Protein AF-A0A1Y1KEB9-F1 (afdb_monomer_lite)

Structure (mmCIF, N/CA/C/O backbone):
data_AF-A0A1Y1KEB9-F1
#
_entry.id   AF-A0A1Y1KEB9-F1
#
loop_
_atom_site.group_PDB
_atom_site.id
_atom_site.type_symbol
_atom_site.label_atom_id
_atom_site.label_alt_id
_atom_site.label_comp_id
_atom_site.label_asym_id
_atom_site.label_entity_id
_atom_site.label_seq_id
_atom_site.pdbx_PDB_ins_code
_atom_site.Cartn_x
_atom_site.Cartn_y
_atom_site.Cartn_z
_atom_site.occupancy
_atom_site.B_iso_or_equiv
_atom_site.auth_seq_id
_atom_site.auth_comp_id
_atom_site.auth_asym_id
_atom_site.auth_atom_id
_atom_site.pdbx_PDB_model_num
ATOM 1 N N . ASN A 1 1 ? -12.600 8.608 24.469 1.00 60.44 1 ASN A N 1
ATOM 2 C CA . ASN A 1 1 ? -12.540 7.337 23.699 1.00 60.44 1 ASN A CA 1
ATOM 3 C C . ASN A 1 1 ? -11.613 7.520 22.478 1.00 60.44 1 ASN A C 1
ATOM 5 O O . ASN A 1 1 ? -11.540 8.632 21.971 1.00 60.44 1 ASN A O 1
ATOM 9 N N . LEU A 1 2 ? -10.877 6.504 21.990 1.00 65.06 2 LEU A N 1
ATOM 10 C CA . LEU A 1 2 ? -9.891 6.655 20.882 1.00 65.06 2 LEU A CA 1
ATOM 11 C C . LEU A 1 2 ? -10.511 7.202 19.578 1.00 65.06 2 LEU A C 1
ATOM 13 O O . LEU A 1 2 ? -9.842 7.916 18.826 1.00 65.06 2 LEU A O 1
ATOM 17 N N . LYS A 1 3 ? -11.800 6.910 19.346 1.00 64.81 3 LYS A N 1
ATOM 18 C CA . LYS A 1 3 ? -12.587 7.404 18.201 1.00 64.81 3 LYS A CA 1
ATOM 19 C C . LYS A 1 3 ? -12.723 8.935 18.203 1.00 64.81 3 LYS A C 1
ATOM 21 O O . LYS A 1 3 ? -12.535 9.571 17.169 1.00 64.81 3 LYS A O 1
ATOM 26 N N . GLU A 1 4 ? -12.969 9.532 19.368 1.00 68.06 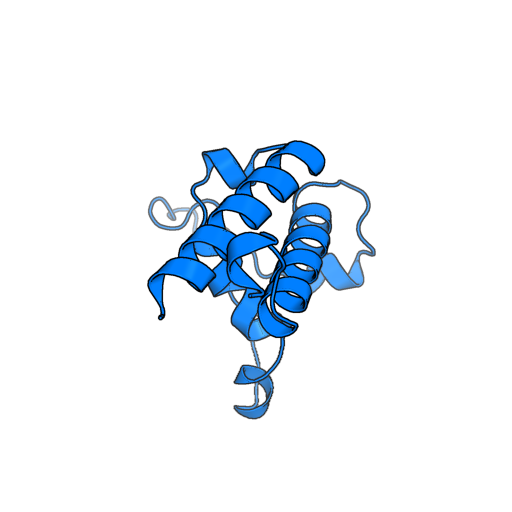4 GLU A N 1
ATOM 27 C CA . GLU A 1 4 ? -13.142 10.987 19.534 1.00 68.06 4 GLU A CA 1
ATOM 28 C C . GLU A 1 4 ? -11.832 11.743 19.288 1.00 68.06 4 GLU A C 1
ATOM 30 O O . GLU A 1 4 ? -11.829 12.844 18.744 1.00 68.06 4 GLU A O 1
ATOM 35 N N . LEU A 1 5 ? -10.702 11.107 19.610 1.00 76.62 5 LEU A N 1
ATOM 36 C CA . LEU A 1 5 ? -9.362 11.666 19.422 1.00 76.62 5 LEU A CA 1
ATOM 37 C C . LEU A 1 5 ? -8.831 11.507 17.987 1.00 76.62 5 LEU A C 1
ATOM 39 O O . LEU A 1 5 ? -7.739 11.991 17.686 1.00 76.62 5 LEU A O 1
ATOM 43 N N . LYS A 1 6 ? -9.567 10.828 17.089 1.00 73.62 6 LYS A N 1
ATOM 44 C CA . LYS A 1 6 ? -9.113 10.475 15.726 1.00 73.62 6 LYS A CA 1
ATOM 45 C C . LYS A 1 6 ? -7.724 9.820 15.727 1.00 73.62 6 LYS A C 1
ATOM 47 O O . LYS A 1 6 ? -6.898 10.064 14.840 1.00 73.62 6 LYS A O 1
ATOM 52 N N . TRP A 1 7 ? -7.448 9.015 16.750 1.00 84.12 7 TRP A N 1
ATOM 53 C CA . TRP A 1 7 ? -6.187 8.300 16.883 1.00 84.12 7 TRP A CA 1
ATOM 54 C C . TRP A 1 7 ? -6.269 6.932 16.222 1.00 84.12 7 TRP A C 1
ATOM 56 O O . TRP A 1 7 ? -7.264 6.216 16.325 1.00 84.12 7 TRP A O 1
ATOM 66 N N . PHE A 1 8 ? -5.179 6.563 15.558 1.00 84.38 8 PHE A N 1
ATOM 67 C CA . PHE A 1 8 ? -5.024 5.221 15.027 1.00 84.38 8 PHE A CA 1
ATOM 68 C C . PHE A 1 8 ? -4.720 4.222 16.132 1.00 84.38 8 PHE A C 1
ATOM 70 O O . PHE A 1 8 ? -3.895 4.514 17.012 1.00 84.38 8 PHE A O 1
ATOM 77 N N . ASP A 1 9 ? -5.303 3.033 16.005 1.00 88.50 9 ASP A N 1
ATOM 78 C CA . ASP A 1 9 ? -4.780 1.832 16.647 1.00 88.50 9 ASP A CA 1
ATOM 79 C C . ASP A 1 9 ? -3.371 1.485 16.115 1.00 88.50 9 ASP A C 1
ATOM 81 O O . ASP A 1 9 ? -2.875 2.045 15.130 1.00 88.50 9 ASP A O 1
ATOM 85 N N . MET A 1 10 ? -2.680 0.576 16.803 1.00 87.06 10 MET A N 1
ATOM 86 C CA . MET A 1 10 ? -1.305 0.210 16.450 1.00 87.06 10 MET A CA 1
ATOM 87 C C . MET A 1 10 ? -1.201 -0.452 15.073 1.00 87.06 10 MET A C 1
ATOM 89 O O . MET A 1 10 ? -0.205 -0.263 14.368 1.00 87.06 10 MET A O 1
ATOM 93 N N . GLU A 1 11 ? -2.229 -1.192 14.662 1.00 87.62 11 GLU A N 1
ATOM 94 C CA . GLU A 1 11 ? -2.234 -1.871 13.376 1.00 87.62 11 GLU A CA 1
ATOM 95 C C . GLU A 1 11 ? -2.302 -0.867 12.220 1.00 87.62 11 GLU A C 1
ATOM 97 O O . GLU A 1 11 ? -1.496 -0.933 11.288 1.00 87.62 11 GLU A O 1
ATOM 102 N N . ASN A 1 12 ? -3.207 0.103 12.295 1.00 88.44 12 ASN A N 1
ATOM 103 C CA . ASN A 1 12 ? -3.395 1.140 11.295 1.00 88.44 12 ASN A CA 1
ATOM 104 C C . ASN A 1 12 ? -2.224 2.127 11.262 1.00 88.44 12 ASN A C 1
ATOM 106 O O . ASN A 1 12 ? -1.850 2.581 10.179 1.00 88.44 12 ASN A O 1
ATOM 110 N N . ARG A 1 13 ? -1.559 2.390 12.400 1.00 89.94 13 ARG A N 1
ATOM 111 C CA . ARG A 1 13 ? -0.270 3.112 12.404 1.00 89.94 13 ARG A CA 1
ATOM 112 C C . ARG A 1 13 ? 0.773 2.370 11.582 1.00 89.94 13 ARG A C 1
ATOM 114 O O . ARG A 1 13 ? 1.386 2.971 10.699 1.00 89.94 13 ARG A O 1
ATOM 121 N N . ARG A 1 14 ? 0.943 1.066 11.830 1.00 89.44 14 ARG A N 1
ATOM 122 C CA . ARG A 1 14 ? 1.874 0.226 11.065 1.00 89.44 14 ARG A CA 1
ATOM 123 C C . ARG A 1 14 ? 1.524 0.271 9.578 1.00 89.44 14 ARG A C 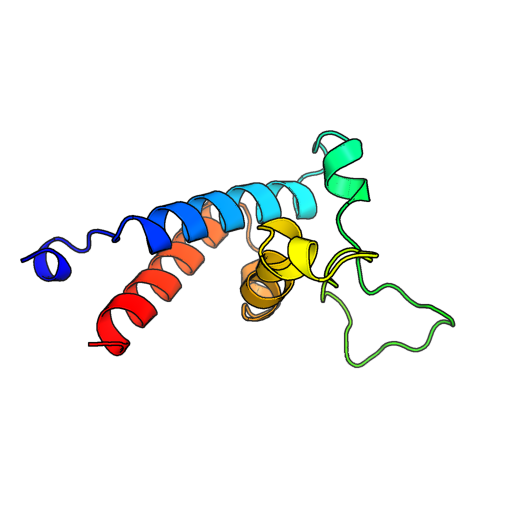1
ATOM 125 O O . ARG A 1 14 ? 2.385 0.612 8.774 1.00 89.44 14 ARG A O 1
ATOM 132 N N . ARG A 1 15 ? 0.256 0.035 9.219 1.00 88.75 15 ARG A N 1
ATOM 133 C CA . ARG A 1 15 ? -0.233 0.085 7.828 1.00 88.75 15 ARG A CA 1
ATOM 134 C C . ARG A 1 15 ? 0.063 1.429 7.154 1.00 88.75 15 ARG A C 1
ATOM 136 O O . ARG A 1 15 ? 0.548 1.446 6.027 1.00 88.75 15 ARG A O 1
ATOM 143 N N . LEU A 1 16 ? -0.157 2.554 7.836 1.00 91.38 16 LEU A N 1
ATOM 144 C CA . LEU A 1 16 ? 0.101 3.885 7.280 1.00 91.38 16 LEU A CA 1
ATOM 145 C C . LEU A 1 16 ? 1.590 4.133 6.998 1.00 91.38 16 LEU A C 1
ATOM 147 O O . LEU A 1 16 ? 1.937 4.613 5.918 1.00 91.38 16 LEU A O 1
ATOM 151 N N . HIS A 1 17 ? 2.470 3.803 7.947 1.00 89.81 17 HIS A N 1
ATOM 152 C CA . HIS A 1 17 ? 3.920 3.947 7.766 1.00 89.81 17 HIS A CA 1
ATOM 153 C C . HIS A 1 17 ? 4.431 3.099 6.604 1.00 89.81 17 HIS A C 1
ATOM 155 O O . HIS A 1 17 ? 5.195 3.565 5.761 1.00 89.81 17 HIS A O 1
ATOM 161 N N . CYS A 1 18 ? 3.944 1.870 6.541 1.00 88.12 18 CYS A N 1
ATOM 162 C CA . CYS A 1 18 ? 4.209 0.920 5.487 1.00 88.12 18 CYS A CA 1
ATOM 163 C C . CYS A 1 18 ? 3.790 1.423 4.096 1.00 88.12 18 CYS A C 1
ATOM 165 O O . CYS A 1 18 ? 4.605 1.424 3.174 1.00 88.12 18 CYS A O 1
ATOM 167 N N . LEU A 1 19 ? 2.549 1.900 3.950 1.00 89.44 19 LEU A N 1
ATOM 168 C CA . LEU A 1 19 ? 2.047 2.472 2.697 1.00 89.44 19 LEU A CA 1
ATOM 169 C C . LEU A 1 19 ? 2.868 3.686 2.261 1.00 89.44 19 LEU A C 1
ATOM 171 O O . LEU A 1 19 ? 3.165 3.827 1.079 1.00 89.44 19 LEU A O 1
ATOM 175 N N . ARG A 1 20 ? 3.267 4.545 3.206 1.00 90.12 20 ARG A N 1
ATOM 176 C CA . ARG A 1 20 ? 4.097 5.721 2.926 1.00 90.12 20 ARG A CA 1
ATOM 177 C C . ARG A 1 20 ? 5.486 5.337 2.421 1.00 90.12 20 ARG A C 1
ATOM 179 O O . ARG A 1 20 ? 5.913 5.861 1.395 1.00 90.12 20 ARG A O 1
ATOM 186 N N . LEU A 1 21 ? 6.171 4.430 3.121 1.00 87.31 21 LEU A N 1
ATOM 187 C CA . LEU A 1 21 ? 7.485 3.924 2.712 1.00 87.31 21 LEU A CA 1
ATOM 188 C C . LEU A 1 21 ? 7.416 3.361 1.294 1.00 87.31 21 LEU A C 1
ATOM 190 O O . LEU A 1 21 ? 8.241 3.671 0.444 1.00 87.31 21 LEU A O 1
ATOM 194 N N . PHE A 1 22 ? 6.398 2.554 1.036 1.00 85.44 22 PHE A N 1
ATOM 195 C CA . PHE A 1 22 ? 6.271 1.860 -0.225 1.00 85.44 22 PHE A CA 1
ATOM 196 C C . PHE A 1 22 ? 5.865 2.771 -1.381 1.00 85.44 22 PHE A C 1
ATOM 198 O O . PHE A 1 22 ? 6.404 2.664 -2.480 1.00 85.44 22 PHE A O 1
ATOM 205 N N . HIS A 1 23 ? 4.967 3.719 -1.123 1.00 88.88 23 HIS A N 1
ATOM 206 C CA . HIS A 1 23 ? 4.676 4.771 -2.080 1.00 88.88 23 HIS A CA 1
ATOM 207 C C . HIS A 1 23 ? 5.942 5.552 -2.426 1.00 88.88 23 HIS A C 1
ATOM 209 O O . HIS A 1 23 ? 6.187 5.751 -3.604 1.00 88.88 23 HIS A O 1
ATOM 215 N N . SER A 1 24 ? 6.779 5.900 -1.442 1.00 86.94 24 SER A N 1
ATOM 216 C CA . SER A 1 24 ? 8.076 6.538 -1.696 1.00 86.94 24 SER A CA 1
ATOM 217 C C . SER A 1 24 ? 8.998 5.662 -2.554 1.00 86.94 24 SER A C 1
ATOM 219 O O . SER A 1 24 ? 9.590 6.161 -3.506 1.00 86.94 24 SER A O 1
ATOM 221 N N . ILE A 1 25 ? 9.058 4.348 -2.305 1.00 84.94 25 ILE A N 1
ATOM 222 C CA . ILE A 1 25 ? 9.850 3.416 -3.128 1.00 84.94 25 ILE A CA 1
ATOM 223 C C . ILE A 1 25 ? 9.388 3.408 -4.592 1.00 84.94 25 ILE A C 1
ATOM 225 O O . ILE A 1 25 ? 10.222 3.321 -5.487 1.00 84.94 25 ILE A O 1
ATOM 229 N N . ILE A 1 26 ? 8.078 3.499 -4.841 1.00 82.44 26 ILE A N 1
ATOM 230 C CA . ILE A 1 26 ? 7.514 3.498 -6.198 1.00 82.44 26 ILE A CA 1
ATOM 231 C C . ILE A 1 26 ? 7.626 4.868 -6.873 1.00 82.44 26 ILE A C 1
ATOM 233 O O . ILE A 1 26 ? 7.931 4.942 -8.060 1.00 82.44 26 ILE A O 1
ATOM 237 N N . SER A 1 27 ? 7.297 5.944 -6.155 1.00 80.94 27 SER A N 1
ATOM 238 C CA . SER A 1 27 ? 7.111 7.274 -6.740 1.00 80.94 27 SER A CA 1
ATOM 239 C C . SER A 1 27 ? 8.394 8.098 -6.792 1.00 80.94 27 SER A C 1
ATOM 241 O O . SER A 1 27 ? 8.512 8.985 -7.638 1.00 80.94 27 SER A O 1
ATOM 243 N N . THR A 1 28 ? 9.372 7.816 -5.927 1.00 73.88 28 THR A N 1
ATOM 244 C CA . THR A 1 28 ? 10.654 8.527 -5.927 1.00 73.88 28 THR A CA 1
ATOM 245 C C . THR A 1 28 ? 11.697 7.801 -6.773 1.00 73.88 28 THR A C 1
ATOM 247 O O . THR A 1 28 ? 11.705 6.581 -6.886 1.00 73.88 28 THR A O 1
ATOM 250 N N . LYS A 1 29 ? 12.621 8.565 -7.367 1.00 58.81 29 LYS A N 1
ATOM 251 C CA . LYS A 1 29 ? 13.727 8.037 -8.186 1.00 58.81 29 LYS A CA 1
ATOM 252 C C . LYS A 1 29 ? 14.936 7.564 -7.363 1.00 58.81 29 LYS A C 1
ATOM 254 O O . LYS A 1 29 ? 15.946 7.186 -7.947 1.00 58.81 29 LYS A O 1
ATOM 259 N N . HIS A 1 30 ? 14.855 7.600 -6.029 1.00 62.91 30 HIS A N 1
ATOM 260 C CA . HIS A 1 30 ? 15.975 7.283 -5.133 1.00 62.91 30 HIS A CA 1
ATOM 261 C C . HIS A 1 30 ? 15.654 6.266 -4.018 1.00 62.91 30 HIS A C 1
ATOM 263 O O . HIS A 1 30 ? 16.056 6.477 -2.872 1.00 62.91 30 HIS A O 1
ATOM 269 N N . PRO A 1 31 ? 14.961 5.145 -4.289 1.00 69.50 31 PRO A N 1
ATOM 270 C CA . PRO A 1 31 ? 14.946 4.041 -3.345 1.00 69.50 31 PRO A CA 1
ATOM 271 C C . PRO A 1 31 ? 16.302 3.325 -3.346 1.00 69.50 31 PRO A C 1
ATOM 273 O O . PRO A 1 31 ? 16.980 3.276 -4.377 1.00 69.50 31 PRO A O 1
ATOM 276 N N . PRO A 1 32 ? 16.682 2.672 -2.235 1.00 78.00 32 PRO A N 1
ATOM 277 C CA . PRO A 1 32 ? 17.708 1.648 -2.293 1.00 78.00 32 PRO A CA 1
ATOM 278 C C . PRO A 1 32 ? 17.326 0.621 -3.376 1.00 78.00 32 PRO A C 1
ATOM 280 O O . PRO A 1 32 ? 16.226 0.058 -3.296 1.00 78.00 32 PRO A O 1
ATOM 283 N N . PRO A 1 33 ? 18.191 0.351 -4.375 1.00 78.06 33 PRO A N 1
ATOM 284 C CA . PRO A 1 33 ? 17.836 -0.492 -5.520 1.00 78.06 33 PRO A CA 1
ATOM 285 C C . PRO A 1 33 ? 17.285 -1.864 -5.114 1.00 78.06 33 PRO A C 1
ATOM 287 O O . PRO A 1 33 ? 16.355 -2.384 -5.726 1.00 78.06 33 PRO A O 1
ATOM 290 N N . TYR A 1 34 ? 17.792 -2.416 -4.010 1.00 82.00 34 TYR A N 1
ATOM 291 C CA . TYR A 1 34 ? 17.360 -3.707 -3.481 1.00 82.00 34 TYR A CA 1
ATOM 292 C C . TYR A 1 34 ? 15.889 -3.743 -3.031 1.00 82.00 34 TYR A C 1
ATOM 294 O O . TYR A 1 34 ? 15.284 -4.811 -3.050 1.00 82.00 34 TYR A O 1
ATOM 302 N N . LEU A 1 35 ? 15.303 -2.616 -2.607 1.00 77.38 35 LEU A N 1
ATOM 303 C CA . LEU A 1 35 ? 13.890 -2.552 -2.215 1.00 77.38 35 LEU A CA 1
ATOM 304 C C . LEU A 1 35 ? 12.986 -2.443 -3.434 1.00 77.38 35 LEU A C 1
ATOM 306 O O . LEU A 1 35 ? 11.963 -3.119 -3.490 1.00 77.38 35 LEU A O 1
ATOM 310 N N . TYR A 1 36 ? 13.385 -1.631 -4.411 1.00 80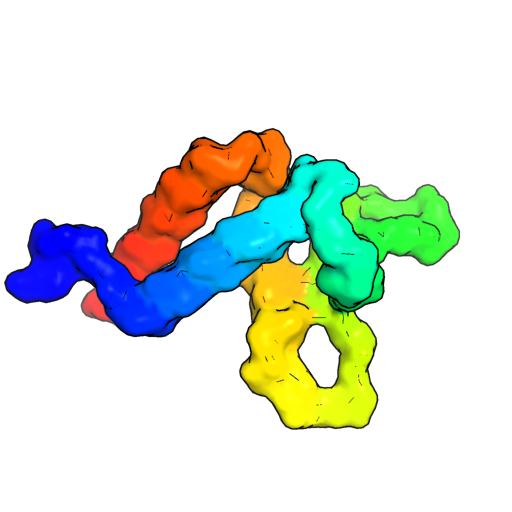.69 36 TYR A N 1
ATOM 311 C CA . TYR A 1 36 ? 12.651 -1.490 -5.663 1.00 80.69 36 TYR A CA 1
ATOM 312 C C . TYR A 1 36 ? 12.593 -2.820 -6.424 1.00 80.69 36 TYR A C 1
ATOM 314 O O . TYR A 1 36 ? 11.525 -3.230 -6.863 1.00 80.69 36 TYR A O 1
ATOM 322 N N . ASN A 1 37 ? 13.706 -3.558 -6.472 1.00 77.69 37 ASN A N 1
ATOM 323 C CA . ASN A 1 37 ? 13.786 -4.863 -7.138 1.00 77.69 37 ASN A CA 1
ATOM 324 C C . ASN A 1 37 ? 12.912 -5.950 -6.488 1.00 77.69 37 ASN A C 1
ATOM 326 O O . ASN A 1 37 ? 12.616 -6.957 -7.125 1.00 77.69 37 ASN A O 1
ATOM 330 N N . LYS A 1 38 ? 12.485 -5.764 -5.231 1.00 76.50 38 LYS A N 1
ATOM 331 C CA . LYS A 1 38 ? 11.519 -6.657 -4.568 1.00 76.50 38 LYS A CA 1
ATOM 332 C C . LYS A 1 38 ? 10.071 -6.364 -4.965 1.00 76.50 38 LYS A C 1
ATOM 334 O O . LYS A 1 38 ? 9.193 -7.163 -4.651 1.00 76.50 38 LYS A O 1
ATOM 339 N N . VAL A 1 39 ? 9.805 -5.229 -5.614 1.00 77.44 39 VAL A N 1
ATOM 340 C CA . VAL A 1 39 ? 8.474 -4.870 -6.104 1.00 77.44 39 VAL A CA 1
ATOM 341 C C . VAL A 1 39 ? 8.290 -5.445 -7.497 1.00 77.44 39 VAL A C 1
ATOM 343 O O . VAL A 1 39 ? 8.917 -5.014 -8.461 1.00 77.44 39 VAL A O 1
ATOM 346 N N . THR A 1 40 ? 7.383 -6.406 -7.620 1.00 77.00 40 THR A N 1
ATOM 347 C CA . THR A 1 40 ? 6.998 -6.927 -8.925 1.00 77.00 40 THR A CA 1
ATOM 348 C C . THR A 1 40 ? 5.940 -6.008 -9.518 1.00 77.00 40 THR A C 1
ATOM 350 O O . THR A 1 40 ? 4.765 -6.059 -9.160 1.00 77.00 40 THR A O 1
ATOM 353 N N . PHE A 1 41 ? 6.346 -5.127 -10.425 1.00 77.50 41 PHE A N 1
ATOM 354 C CA . PHE A 1 41 ? 5.390 -4.360 -11.214 1.00 77.50 41 PHE A CA 1
ATOM 355 C C . PHE A 1 41 ? 4.720 -5.297 -12.209 1.00 77.50 41 PHE A C 1
ATOM 357 O O . PHE A 1 41 ? 5.395 -6.077 -12.878 1.00 77.50 41 PHE A O 1
ATOM 364 N N . SER A 1 42 ? 3.395 -5.227 -12.326 1.00 70.69 42 SER A N 1
ATOM 365 C CA . SER A 1 42 ? 2.690 -5.938 -13.387 1.00 70.69 42 SER A CA 1
ATOM 366 C C . SER A 1 42 ? 2.974 -5.229 -14.720 1.00 70.69 42 SER A C 1
ATOM 368 O O . SER A 1 42 ? 2.165 -4.443 -15.210 1.00 70.69 42 SER A O 1
ATOM 370 N N . THR A 1 43 ? 4.162 -5.442 -15.284 1.00 59.22 43 THR A N 1
ATOM 371 C CA . THR A 1 43 ? 4.534 -5.000 -16.629 1.00 59.22 43 THR A CA 1
ATOM 372 C C . THR A 1 43 ? 4.398 -6.153 -17.619 1.00 59.22 43 THR A C 1
ATOM 374 O O . THR A 1 43 ? 4.436 -7.327 -17.263 1.00 59.22 43 THR A O 1
ATOM 377 N N . ASN A 1 44 ? 4.131 -5.787 -18.871 1.00 48.62 44 ASN A N 1
ATOM 378 C CA . ASN A 1 44 ? 3.854 -6.665 -20.005 1.00 48.62 44 ASN A CA 1
ATOM 379 C C . ASN A 1 44 ? 4.782 -7.891 -20.087 1.00 48.62 44 ASN A C 1
ATOM 381 O O . ASN A 1 44 ? 5.906 -7.788 -20.567 1.00 48.62 44 ASN A O 1
ATOM 385 N N . VAL A 1 45 ? 4.253 -9.070 -19.770 1.00 47.81 45 VAL A N 1
ATOM 386 C CA . VAL A 1 45 ? 4.670 -10.300 -20.445 1.00 47.81 45 VAL A CA 1
ATOM 387 C C . VAL A 1 45 ? 3.842 -10.333 -21.736 1.00 47.81 45 VAL A C 1
ATOM 389 O O . VAL A 1 45 ? 2.624 -10.464 -21.681 1.00 47.81 45 VAL A O 1
ATOM 392 N N . HIS A 1 46 ? 4.484 -10.079 -22.881 1.00 50.56 46 HIS A N 1
ATOM 393 C CA . HIS A 1 46 ? 3.881 -10.074 -24.231 1.00 50.56 46 HIS A CA 1
ATOM 394 C C . HIS A 1 46 ? 2.936 -8.911 -24.609 1.00 50.56 46 HIS A C 1
ATOM 396 O O . HIS A 1 46 ? 1.921 -9.121 -25.263 1.00 50.56 46 HIS A O 1
ATOM 402 N N . ASN A 1 47 ? 3.291 -7.664 -24.279 1.00 53.16 47 ASN A N 1
ATOM 403 C CA . ASN A 1 47 ? 2.738 -6.438 -24.899 1.00 53.16 47 ASN A CA 1
ATOM 404 C C . ASN A 1 47 ? 1.207 -6.211 -24.901 1.00 53.16 47 ASN A C 1
ATOM 406 O O . ASN A 1 47 ? 0.748 -5.241 -25.500 1.00 53.16 47 ASN A O 1
ATOM 410 N N . LEU A 1 48 ? 0.408 -7.008 -24.191 1.00 55.78 48 LEU A N 1
ATOM 411 C CA . LEU A 1 48 ? -1.046 -6.849 -24.113 1.00 55.78 48 LEU A CA 1
ATOM 412 C C . LEU A 1 48 ? -1.521 -6.959 -22.662 1.00 55.78 48 LEU A C 1
ATOM 414 O O . LEU A 1 48 ? -1.982 -8.005 -22.215 1.00 55.78 48 LEU A O 1
ATOM 418 N N . ASN A 1 49 ? -1.440 -5.858 -21.909 1.00 52.72 49 ASN A N 1
ATOM 419 C CA . ASN A 1 49 ? -1.975 -5.810 -20.547 1.00 52.72 49 ASN A CA 1
ATOM 420 C C . ASN A 1 49 ? -2.745 -4.511 -20.273 1.00 52.72 49 ASN A C 1
ATOM 422 O O . ASN A 1 49 ? -2.270 -3.573 -19.635 1.00 52.72 49 ASN A O 1
ATOM 426 N N . ILE A 1 50 ? -3.975 -4.465 -20.786 1.00 59.28 50 ILE A N 1
ATOM 427 C CA . ILE A 1 50 ? -4.879 -3.312 -20.652 1.00 59.28 50 ILE A CA 1
ATOM 428 C C . ILE A 1 50 ? -5.575 -3.305 -19.276 1.00 59.28 50 ILE A C 1
ATOM 430 O O . ILE A 1 50 ? -5.925 -2.250 -18.759 1.00 59.28 50 ILE A O 1
ATOM 434 N N . ARG A 1 51 ? -5.757 -4.483 -18.654 1.00 57.56 51 ARG A N 1
ATOM 435 C CA . ARG A 1 51 ? -6.605 -4.662 -17.456 1.00 57.56 51 ARG A CA 1
ATOM 436 C C . ARG A 1 51 ? -5.892 -4.433 -16.115 1.00 57.56 51 ARG A C 1
ATOM 438 O O . ARG A 1 51 ? -6.552 -4.103 -15.133 1.00 57.56 51 ARG A O 1
ATOM 445 N N . ASN A 1 52 ? -4.567 -4.591 -16.051 1.00 61.03 52 ASN A N 1
ATOM 446 C CA . ASN A 1 52 ? -3.788 -4.495 -14.802 1.00 61.03 52 ASN A CA 1
ATOM 447 C C . ASN A 1 52 ? -2.680 -3.428 -14.838 1.00 61.03 52 ASN A C 1
ATOM 449 O O . ASN A 1 52 ? -1.779 -3.434 -13.999 1.00 61.03 52 ASN A O 1
ATOM 453 N N . LYS A 1 53 ? -2.754 -2.488 -15.786 1.00 64.88 53 LYS A N 1
ATOM 454 C CA . LYS A 1 53 ? -1.773 -1.408 -15.926 1.00 64.88 53 LYS A CA 1
ATOM 455 C C . LYS A 1 53 ? -1.693 -0.578 -14.636 1.00 64.88 53 LYS A C 1
ATOM 457 O O . LYS A 1 53 ? -2.705 -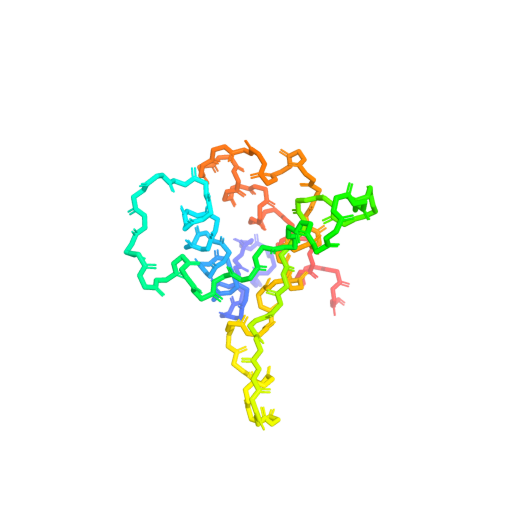0.074 -14.154 1.00 64.88 53 LYS A O 1
ATOM 462 N N . GLY A 1 54 ? -0.490 -0.444 -14.076 1.00 68.38 54 GLY A N 1
ATOM 463 C CA . GLY A 1 54 ? -0.251 0.322 -12.844 1.00 68.38 54 GLY A CA 1
ATOM 464 C C . GLY A 1 54 ? -0.615 -0.407 -11.544 1.00 68.38 54 GLY A C 1
ATOM 465 O O . GLY A 1 54 ? -0.638 0.217 -10.481 1.00 68.38 54 GLY A O 1
ATOM 466 N N . LYS A 1 55 ? -0.906 -1.713 -11.608 1.00 79.50 55 LYS A N 1
ATOM 467 C CA . LYS A 1 55 ? -0.948 -2.577 -10.426 1.00 79.50 55 LYS A CA 1
ATOM 468 C C . LYS A 1 55 ? 0.423 -3.191 -10.167 1.00 79.50 55 LYS A C 1
ATOM 470 O O . LYS A 1 55 ? 1.253 -3.345 -11.062 1.00 79.50 55 LYS A O 1
ATOM 475 N N . ILE A 1 56 ? 0.627 -3.537 -8.91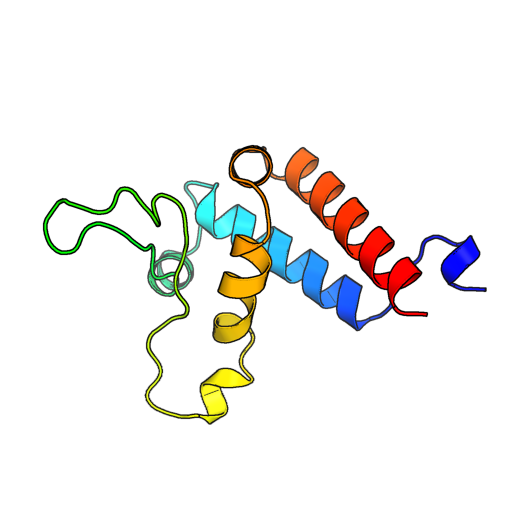1 1.00 83.56 56 ILE A N 1
ATOM 476 C CA . ILE A 1 56 ? 1.793 -4.271 -8.434 1.00 83.56 56 ILE A CA 1
ATOM 477 C C . ILE A 1 56 ? 1.364 -5.653 -7.968 1.00 83.56 56 ILE A C 1
ATOM 479 O O . ILE A 1 56 ? 0.264 -5.830 -7.444 1.00 83.56 56 ILE A O 1
ATOM 483 N N . SER A 1 57 ? 2.237 -6.623 -8.150 1.00 81.69 57 SER A N 1
ATOM 484 C CA . SER A 1 57 ? 2.048 -7.991 -7.701 1.00 81.69 57 SER A CA 1
ATOM 485 C C . SER A 1 57 ? 2.871 -8.236 -6.436 1.00 81.69 57 SER A C 1
ATOM 487 O O . SER A 1 57 ? 3.923 -7.611 -6.260 1.00 81.69 57 SER A O 1
ATOM 489 N N . PRO A 1 58 ? 2.408 -9.125 -5.539 1.00 78.62 58 PRO A N 1
ATOM 490 C CA . PRO A 1 58 ? 3.268 -9.656 -4.493 1.00 78.62 58 PRO A CA 1
ATOM 491 C C . PRO A 1 58 ? 4.523 -10.292 -5.105 1.00 78.62 58 PRO A C 1
ATOM 493 O O . PRO A 1 58 ? 4.457 -10.792 -6.235 1.00 78.62 58 PRO A O 1
ATOM 496 N N . PRO A 1 59 ? 5.660 -10.271 -4.385 1.00 76.56 59 PRO A N 1
ATOM 497 C CA . PRO A 1 59 ? 6.841 -10.999 -4.820 1.00 76.56 59 PRO A CA 1
ATOM 498 C C . PRO A 1 59 ? 6.507 -12.487 -4.967 1.00 76.56 59 PRO A C 1
ATOM 500 O O . PRO A 1 59 ? 5.633 -13.012 -4.273 1.00 76.56 59 PRO A O 1
ATOM 503 N N . GLN A 1 60 ? 7.217 -13.188 -5.852 1.00 77.31 60 GLN A N 1
ATOM 504 C CA . GLN A 1 60 ? 7.149 -14.645 -5.858 1.00 77.31 60 GLN A CA 1
ATOM 505 C C . GLN A 1 60 ? 7.804 -15.182 -4.586 1.00 77.31 60 GLN A C 1
ATOM 507 O O . GLN A 1 60 ? 8.912 -14.784 -4.221 1.00 77.31 60 GLN A O 1
ATOM 512 N N . HIS A 1 61 ? 7.104 -16.086 -3.915 1.00 78.50 61 HIS A N 1
ATOM 513 C CA . HIS A 1 61 ? 7.575 -16.733 -2.705 1.00 78.50 61 HIS A CA 1
ATOM 514 C C . HIS A 1 61 ? 7.421 -18.244 -2.844 1.00 78.50 61 HIS A C 1
ATOM 516 O O . HIS A 1 61 ? 6.443 -18.720 -3.413 1.00 78.50 61 HIS A O 1
ATOM 522 N N . ASN A 1 62 ? 8.382 -18.985 -2.296 1.00 77.81 62 ASN A N 1
ATOM 523 C CA . ASN A 1 62 ? 8.409 -20.449 -2.369 1.00 77.81 62 ASN A CA 1
ATOM 524 C C . ASN A 1 62 ? 7.742 -21.112 -1.152 1.00 77.81 62 ASN A C 1
ATOM 526 O O . ASN A 1 62 ? 7.561 -22.324 -1.140 1.00 77.81 62 ASN A O 1
ATOM 530 N N . THR A 1 63 ? 7.407 -20.332 -0.118 1.00 83.56 63 THR A N 1
ATOM 531 C CA . THR A 1 63 ? 6.852 -20.827 1.147 1.00 83.56 63 THR A CA 1
ATOM 532 C C . THR A 1 63 ? 5.583 -20.072 1.529 1.00 83.56 63 THR A C 1
ATOM 534 O O . THR A 1 63 ? 5.502 -18.852 1.373 1.00 83.56 63 THR A O 1
ATOM 537 N N . SER A 1 64 ? 4.616 -20.788 2.105 1.00 81.69 64 SER A N 1
ATOM 538 C CA . SER A 1 64 ? 3.373 -20.215 2.648 1.00 81.69 64 SER A CA 1
ATOM 539 C C . SER A 1 64 ? 3.617 -19.280 3.838 1.00 81.69 64 SER A C 1
ATOM 541 O O . SER A 1 64 ? 2.837 -18.371 4.102 1.00 81.69 64 SER A O 1
ATOM 543 N N . GLU A 1 65 ? 4.743 -19.427 4.537 1.00 81.38 65 GLU A N 1
ATOM 544 C CA . GLU A 1 65 ? 5.156 -18.510 5.607 1.00 81.38 65 GLU A CA 1
ATOM 545 C C . GLU A 1 65 ? 5.330 -17.073 5.109 1.00 81.38 65 GLU A C 1
ATOM 547 O O . GLU A 1 65 ? 5.065 -16.113 5.839 1.00 81.38 65 GLU A O 1
ATOM 552 N N . SER A 1 66 ? 5.715 -16.921 3.841 1.00 77.50 66 SER A N 1
ATOM 553 C CA . SER A 1 66 ? 5.886 -15.617 3.211 1.00 77.50 66 SER A CA 1
ATOM 554 C C . SER A 1 66 ? 4.564 -14.878 3.026 1.00 77.50 66 SER A C 1
ATOM 556 O O . SER A 1 66 ? 4.578 -13.651 2.936 1.00 77.50 66 SER A O 1
ATOM 558 N N . GLU A 1 67 ? 3.424 -15.573 3.048 1.00 81.06 67 GLU A N 1
ATOM 559 C CA . GLU A 1 67 ? 2.113 -14.930 2.975 1.00 81.06 67 GLU A CA 1
ATOM 560 C C . GLU A 1 67 ? 1.885 -14.029 4.182 1.00 81.06 67 GLU A C 1
ATOM 562 O O . GLU A 1 67 ? 1.376 -12.929 4.037 1.00 81.06 67 GLU A O 1
ATOM 567 N N . LYS A 1 68 ? 2.375 -14.414 5.366 1.00 81.62 68 LYS A N 1
ATOM 568 C CA . LYS A 1 68 ? 2.297 -13.590 6.585 1.00 81.62 68 LYS A CA 1
ATOM 569 C C . LYS A 1 68 ? 3.216 -12.369 6.532 1.00 81.62 68 LYS A C 1
ATOM 571 O O . LYS A 1 68 ? 3.112 -11.479 7.380 1.00 81.62 68 LYS A O 1
ATOM 576 N N . SER A 1 69 ? 4.129 -12.319 5.562 1.00 79.81 69 SER A N 1
ATOM 577 C CA . SER A 1 69 ? 5.077 -11.227 5.439 1.00 79.81 69 SER A CA 1
ATOM 578 C C . SER A 1 69 ? 4.388 -9.935 5.017 1.00 79.81 69 SER A C 1
ATOM 580 O O . SER A 1 69 ? 3.360 -9.886 4.333 1.00 79.81 69 SER A O 1
ATOM 582 N N . PHE A 1 70 ? 5.019 -8.847 5.426 1.00 74.12 70 PHE A N 1
ATOM 583 C CA . PHE A 1 70 ? 4.603 -7.509 5.066 1.00 74.12 70 PHE A CA 1
ATOM 584 C C . PHE A 1 70 ? 4.646 -7.266 3.545 1.00 74.12 70 PHE A C 1
ATOM 586 O O . PHE A 1 70 ? 3.721 -6.679 2.981 1.00 74.12 70 PHE A O 1
ATOM 593 N N . SER A 1 71 ? 5.696 -7.752 2.878 1.00 76.94 71 SER A N 1
ATOM 594 C CA . SER A 1 71 ? 5.896 -7.592 1.433 1.00 76.94 71 SER A CA 1
ATOM 595 C C . SER A 1 71 ? 4.831 -8.305 0.600 1.00 76.94 71 SER A C 1
ATOM 597 O O . SER A 1 71 ? 4.531 -7.845 -0.498 1.00 76.94 71 SER A O 1
ATOM 599 N N . TYR A 1 72 ? 4.232 -9.373 1.131 1.00 83.94 72 TYR A N 1
ATOM 600 C CA . TYR A 1 72 ? 3.138 -10.085 0.477 1.00 83.94 72 TYR A CA 1
ATOM 601 C C . TYR A 1 72 ? 1.812 -9.323 0.562 1.00 83.94 72 TYR A C 1
ATOM 603 O O . TYR A 1 72 ? 1.134 -9.133 -0.444 1.00 83.94 72 TYR A O 1
ATOM 611 N N . HIS A 1 73 ? 1.448 -8.831 1.749 1.00 81.44 73 HIS A N 1
ATOM 612 C CA . HIS A 1 73 ? 0.157 -8.171 1.965 1.00 81.44 73 HIS A CA 1
ATOM 613 C C . HIS A 1 73 ? 0.065 -6.770 1.353 1.00 81.44 73 HIS A C 1
ATOM 615 O O . HIS A 1 73 ? -1.018 -6.310 0.976 1.00 81.44 73 HIS A O 1
ATOM 621 N N . LEU A 1 74 ? 1.187 -6.055 1.283 1.00 80.94 74 LEU A N 1
ATOM 622 C CA . LEU A 1 74 ? 1.168 -4.646 0.924 1.00 80.94 74 LEU A CA 1
ATOM 623 C C . LEU A 1 74 ? 0.677 -4.379 -0.507 1.00 80.94 74 LEU A C 1
ATOM 625 O O . LEU A 1 74 ? -0.114 -3.449 -0.667 1.00 80.94 74 LEU A O 1
ATOM 629 N N . PRO A 1 75 ? 1.061 -5.148 -1.542 1.00 86.25 75 PRO A N 1
ATOM 630 C CA . PRO A 1 75 ? 0.528 -4.976 -2.891 1.00 86.25 75 PRO A CA 1
ATOM 631 C C . PRO A 1 75 ? -0.996 -4.971 -2.956 1.00 86.25 75 PRO A C 1
ATOM 633 O O . PRO A 1 75 ? -1.563 -4.145 -3.665 1.00 86.25 75 PRO A O 1
ATOM 636 N N . PHE A 1 76 ? -1.672 -5.797 -2.156 1.00 86.44 76 PHE A N 1
ATOM 637 C CA . PHE A 1 76 ? -3.134 -5.791 -2.067 1.00 86.44 76 PHE A CA 1
ATOM 638 C C . PHE A 1 76 ? -3.669 -4.475 -1.488 1.00 86.44 76 PHE A C 1
ATOM 640 O O . PHE A 1 76 ? -4.590 -3.882 -2.048 1.00 86.44 76 PHE A O 1
ATOM 647 N N . GLN A 1 77 ? -3.050 -3.975 -0.413 1.00 85.81 77 GLN A N 1
ATOM 648 C CA . GLN A 1 77 ? -3.432 -2.706 0.218 1.00 85.81 77 GLN A CA 1
ATOM 649 C C . GLN A 1 77 ? -3.126 -1.499 -0.665 1.00 85.81 77 GLN A C 1
ATOM 651 O O . GLN A 1 77 ? -3.929 -0.585 -0.774 1.00 85.81 77 GLN A O 1
ATOM 656 N N . TYR A 1 78 ? -1.972 -1.474 -1.321 1.00 87.56 78 TYR A N 1
ATOM 657 C CA . TYR A 1 78 ? -1.622 -0.394 -2.229 1.00 87.56 78 TYR A CA 1
ATOM 658 C C . TYR A 1 78 ? -2.528 -0.417 -3.466 1.00 87.56 78 TYR A C 1
ATOM 660 O O . TYR A 1 78 ? -2.949 0.631 -3.951 1.00 87.56 78 TYR A O 1
ATOM 668 N N . ASN A 1 79 ? -2.886 -1.606 -3.963 1.00 88.00 79 ASN A N 1
ATOM 669 C CA . ASN A 1 79 ? -3.763 -1.748 -5.119 1.00 88.00 79 ASN A CA 1
ATOM 670 C C . ASN A 1 79 ? -5.213 -1.328 -4.874 1.00 88.00 79 ASN A C 1
ATOM 672 O O . ASN A 1 79 ? -5.873 -1.004 -5.861 1.00 88.00 79 ASN A O 1
ATOM 676 N N . SER A 1 80 ? -5.684 -1.283 -3.624 1.00 86.38 80 SER A N 1
ATOM 677 C CA . SER A 1 80 ? -7.037 -0.806 -3.305 1.00 86.38 80 SER A CA 1
ATOM 678 C C . SER A 1 80 ? -7.219 0.693 -3.574 1.00 86.38 80 SER A C 1
ATOM 680 O O . SER A 1 80 ? -8.340 1.151 -3.788 1.00 86.38 80 SER A O 1
ATOM 682 N N . PHE A 1 81 ? -6.127 1.463 -3.615 1.00 86.44 81 PHE A N 1
ATOM 683 C CA . PHE A 1 81 ? -6.172 2.879 -3.954 1.00 86.44 81 PHE A CA 1
ATOM 684 C C . PHE A 1 81 ? -6.345 3.091 -5.459 1.00 86.44 81 PHE A C 1
ATOM 686 O O . PHE A 1 81 ? -5.759 2.391 -6.294 1.00 86.44 81 PHE A O 1
ATOM 693 N N . SER A 1 82 ? -7.113 4.121 -5.814 1.00 86.81 82 SER A N 1
ATOM 694 C CA . SER A 1 82 ? -7.294 4.520 -7.206 1.00 86.81 82 SER A CA 1
ATOM 695 C C . SER A 1 82 ? -5.982 5.060 -7.804 1.00 86.81 82 SER A C 1
ATOM 697 O O . SER A 1 82 ? -5.152 5.616 -7.075 1.00 86.81 82 SER A O 1
ATOM 699 N N . PRO A 1 83 ? -5.776 4.949 -9.131 1.00 84.12 83 PRO A N 1
ATOM 700 C CA . PRO A 1 83 ? -4.590 5.495 -9.798 1.00 84.12 83 PRO A CA 1
ATOM 70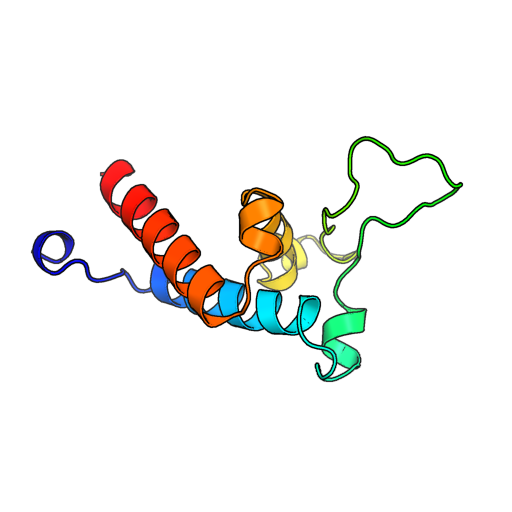1 C C . PRO A 1 83 ? -4.354 6.982 -9.501 1.00 84.12 83 PRO A C 1
ATOM 703 O O . PRO A 1 83 ? -3.215 7.401 -9.323 1.00 84.12 83 PRO A O 1
ATOM 706 N N . ASN A 1 84 ? -5.430 7.762 -9.356 1.00 87.06 84 ASN A N 1
ATOM 707 C CA . ASN A 1 84 ? -5.357 9.186 -9.027 1.00 87.06 84 ASN A CA 1
ATOM 708 C C . ASN A 1 84 ? -4.652 9.430 -7.689 1.00 87.06 84 ASN A C 1
ATOM 710 O O . ASN A 1 84 ? -3.849 10.348 -7.591 1.00 87.06 84 ASN A O 1
ATOM 714 N N . ILE A 1 85 ? -4.916 8.590 -6.680 1.00 88.44 85 ILE A N 1
ATOM 715 C CA . ILE A 1 85 ? -4.261 8.677 -5.369 1.00 88.44 85 ILE A CA 1
ATOM 716 C C . ILE A 1 85 ? -2.801 8.230 -5.477 1.00 88.44 85 ILE A C 1
ATOM 718 O O . ILE A 1 85 ? -1.922 8.872 -4.912 1.00 88.44 85 ILE A O 1
ATOM 722 N N . LYS A 1 86 ? -2.521 7.158 -6.226 1.00 87.81 86 LYS A N 1
ATOM 723 C CA . LYS A 1 86 ? -1.157 6.628 -6.406 1.00 87.81 86 LYS A CA 1
ATOM 724 C C . LYS A 1 86 ? -0.219 7.588 -7.140 1.00 87.81 86 LYS A C 1
ATOM 726 O O . LYS A 1 86 ? 0.980 7.528 -6.906 1.00 87.81 86 LYS A O 1
ATOM 731 N N . ASN A 1 87 ? -0.759 8.466 -7.983 1.00 87.56 87 ASN A N 1
ATOM 732 C CA . ASN A 1 87 ? 0.001 9.483 -8.715 1.00 87.56 87 ASN A CA 1
ATOM 733 C C . ASN A 1 87 ? 0.234 10.772 -7.907 1.00 87.56 87 ASN A C 1
ATOM 735 O O . ASN A 1 87 ? 0.877 11.697 -8.400 1.00 87.56 87 ASN A O 1
ATOM 739 N N . LEU A 1 88 ? -0.306 10.870 -6.688 1.00 89.75 88 LEU A N 1
ATOM 740 C CA . LEU A 1 88 ? -0.046 12.004 -5.807 1.00 89.75 88 LEU A CA 1
ATOM 741 C C . LEU A 1 88 ? 1.409 11.992 -5.329 1.00 89.75 88 LEU A C 1
ATOM 743 O O . LEU A 1 88 ? 2.009 10.940 -5.151 1.00 89.75 88 LEU A O 1
ATOM 747 N N . ASN A 1 89 ? 1.942 13.176 -5.031 1.00 88.19 89 ASN A N 1
ATOM 748 C CA . ASN A 1 89 ? 3.192 13.303 -4.285 1.00 88.19 89 ASN A CA 1
ATOM 749 C C . ASN A 1 89 ? 3.045 12.744 -2.853 1.00 88.19 89 ASN A C 1
ATOM 751 O O . ASN A 1 89 ? 1.940 12.628 -2.318 1.00 88.19 89 ASN A O 1
ATOM 755 N N . GLU A 1 90 ? 4.168 12.486 -2.181 1.00 86.56 90 GLU A N 1
ATOM 756 C CA . GLU A 1 90 ? 4.204 11.791 -0.885 1.00 86.56 90 GLU A CA 1
ATOM 757 C C . GLU A 1 90 ? 3.281 12.408 0.189 1.00 86.56 90 GLU A C 1
ATOM 759 O O . GLU A 1 90 ? 2.541 11.698 0.871 1.00 86.56 90 GLU A O 1
ATOM 764 N N . ARG A 1 91 ? 3.285 13.741 0.335 1.00 90.00 91 ARG A N 1
ATOM 765 C CA . ARG A 1 91 ? 2.455 14.453 1.328 1.00 90.00 91 ARG A CA 1
ATOM 766 C C . ARG A 1 91 ? 0.945 14.294 1.072 1.00 90.00 91 ARG A C 1
ATOM 768 O O . ARG A 1 91 ? 0.240 13.877 1.996 1.00 90.00 91 ARG A O 1
ATOM 775 N N . PRO A 1 92 ? 0.411 14.624 -0.122 1.00 91.50 92 PRO A N 1
ATOM 776 C CA . PRO A 1 92 ? -1.005 14.408 -0.412 1.00 91.50 92 PRO A CA 1
ATOM 777 C C . PRO A 1 92 ? -1.394 12.923 -0.385 1.00 91.50 92 PRO A C 1
ATOM 779 O O . PRO A 1 92 ? -2.457 12.605 0.145 1.00 91.50 92 PRO A O 1
ATOM 782 N N . PHE A 1 93 ? -0.520 12.013 -0.832 1.00 91.25 93 PHE A N 1
ATOM 783 C CA . PHE A 1 93 ? -0.739 10.569 -0.707 1.00 91.25 93 PHE A CA 1
ATOM 784 C C . PHE A 1 93 ? -0.914 10.136 0.757 1.00 91.25 93 PHE A C 1
ATOM 786 O O . PHE A 1 93 ? -1.878 9.447 1.097 1.00 91.25 93 PHE A O 1
ATOM 793 N N . TYR A 1 94 ? -0.024 10.587 1.647 1.00 91.56 94 TYR A N 1
ATOM 794 C CA . TYR A 1 94 ? -0.096 10.295 3.080 1.00 91.56 94 TYR A CA 1
ATOM 795 C C . TYR A 1 94 ? -1.421 10.756 3.697 1.00 91.56 94 TYR A C 1
ATOM 797 O O . TYR A 1 94 ? -2.031 10.024 4.480 1.00 91.56 94 TYR A O 1
ATOM 805 N N . ARG A 1 95 ? -1.892 11.955 3.333 1.00 93.06 95 ARG A N 1
ATOM 806 C CA . ARG A 1 95 ? -3.164 12.491 3.832 1.00 93.06 95 ARG A CA 1
ATOM 807 C C . ARG A 1 95 ? -4.348 11.625 3.405 1.00 93.06 95 ARG A C 1
ATOM 809 O O . ARG A 1 95 ? -5.186 11.304 4.248 1.00 93.06 95 ARG A O 1
ATOM 816 N N . GLU A 1 96 ? -4.397 11.217 2.139 1.00 92.12 96 GLU A N 1
ATOM 817 C CA . GLU A 1 96 ? -5.474 10.361 1.632 1.00 92.12 96 GLU A CA 1
ATOM 818 C C . GLU A 1 96 ? -5.438 8.957 2.244 1.00 92.12 96 GLU A C 1
ATOM 820 O O . GLU A 1 96 ? -6.479 8.446 2.657 1.00 92.12 96 GLU A O 1
ATOM 825 N N . CYS A 1 97 ? -4.251 8.366 2.411 1.00 91.31 97 CYS A N 1
ATOM 826 C CA . CYS A 1 97 ? -4.100 7.085 3.106 1.00 91.31 97 CYS A CA 1
ATOM 827 C C . CYS A 1 97 ? -4.574 7.173 4.556 1.00 91.31 97 CYS A C 1
ATOM 829 O O . CYS A 1 97 ? -5.325 6.317 5.021 1.00 91.31 97 CYS A O 1
ATOM 831 N N . LYS A 1 98 ? -4.177 8.235 5.267 1.00 91.62 98 LYS A N 1
ATOM 832 C CA . LYS A 1 98 ? -4.610 8.473 6.644 1.00 91.62 98 LYS A CA 1
ATOM 833 C C . LYS A 1 98 ? -6.132 8.588 6.731 1.00 91.62 98 LYS A C 1
ATOM 835 O O . LYS A 1 98 ? -6.741 7.968 7.598 1.00 91.62 98 LYS A O 1
ATOM 840 N N . ARG A 1 99 ? -6.751 9.349 5.827 1.00 91.00 99 ARG A N 1
ATOM 841 C CA . ARG A 1 99 ? -8.211 9.487 5.759 1.00 91.00 99 ARG A CA 1
ATOM 842 C C . ARG A 1 99 ? -8.884 8.133 5.529 1.00 91.00 99 ARG A C 1
ATOM 844 O O . ARG A 1 99 ? -9.784 7.782 6.281 1.00 91.00 99 ARG A O 1
ATOM 851 N N . HIS A 1 100 ? -8.412 7.367 4.547 1.00 89.62 100 HIS A N 1
ATOM 852 C CA . HIS A 1 100 ? -8.959 6.053 4.212 1.00 89.62 100 HIS A CA 1
ATOM 853 C C . HIS A 1 100 ? -8.887 5.069 5.389 1.00 89.62 100 HIS A C 1
ATOM 855 O O . HIS A 1 100 ? -9.894 4.462 5.743 1.00 89.62 100 HIS A O 1
ATOM 861 N N . LEU A 1 101 ? -7.726 4.961 6.044 1.00 89.31 101 LEU A N 1
ATOM 862 C CA . LEU A 1 101 ? -7.544 4.064 7.187 1.00 89.31 101 LEU A CA 1
ATOM 863 C C . LEU A 1 101 ? -8.404 4.471 8.392 1.00 89.31 101 LEU A C 1
ATOM 865 O O . LEU A 1 101 ? -8.952 3.602 9.061 1.00 89.31 101 LEU A O 1
ATOM 869 N N . LEU A 1 102 ? -8.570 5.775 8.654 1.00 89.69 102 LEU A N 1
ATOM 870 C CA . LEU A 1 102 ? -9.460 6.247 9.723 1.00 89.69 102 LEU A CA 1
ATOM 871 C C . LEU A 1 102 ? -10.924 5.912 9.423 1.00 89.69 102 LEU A C 1
ATOM 873 O O . LEU A 1 102 ? -11.653 5.514 10.327 1.00 89.69 102 LEU A O 1
ATOM 877 N N . THR A 1 103 ? -11.360 6.051 8.167 1.00 88.56 103 THR A N 1
ATOM 878 C CA . THR A 1 103 ? -12.711 5.648 7.757 1.00 88.56 103 THR A CA 1
ATOM 879 C C . THR A 1 103 ? -12.926 4.152 7.975 1.00 88.56 103 THR A C 1
ATOM 881 O O . THR A 1 103 ? -13.930 3.780 8.574 1.00 88.56 103 THR A O 1
ATOM 884 N N . LEU A 1 104 ? -11.969 3.308 7.572 1.00 85.88 104 LEU A N 1
ATOM 885 C CA . LEU A 1 104 ? -12.048 1.861 7.787 1.00 85.88 104 LEU A CA 1
ATOM 886 C C . LEU A 1 104 ? -12.123 1.508 9.280 1.00 85.88 104 LEU A C 1
ATOM 888 O O . LEU A 1 104 ? -13.016 0.764 9.680 1.00 85.88 104 LEU A O 1
ATOM 892 N N . GLN A 1 105 ? -11.256 2.095 10.110 1.00 86.62 105 GLN A N 1
ATOM 893 C CA . GLN A 1 105 ? -11.234 1.863 11.561 1.00 86.62 105 GLN A CA 1
ATOM 894 C C . GLN A 1 105 ? -12.567 2.230 12.233 1.00 86.62 105 GLN A C 1
ATOM 896 O O . GLN A 1 105 ? -12.999 1.563 13.169 1.00 86.62 105 GLN A O 1
ATOM 901 N N . ASN A 1 106 ? -13.233 3.280 11.749 1.00 83.00 106 ASN A N 1
ATOM 902 C CA . ASN A 1 106 ? -14.521 3.714 12.282 1.00 83.00 106 ASN A CA 1
ATOM 903 C C . ASN A 1 106 ? -15.714 2.910 11.739 1.00 83.00 106 ASN A C 1
ATOM 905 O O . ASN A 1 106 ? -16.773 2.972 12.347 1.00 83.00 106 ASN A O 1
ATOM 909 N N . SER A 1 107 ? -15.558 2.190 10.620 1.00 78.69 107 SER A N 1
ATOM 910 C CA . SER A 1 107 ? -16.624 1.387 9.992 1.00 78.69 107 SER A CA 1
ATOM 911 C C . SER A 1 107 ? -16.700 -0.070 10.463 1.00 78.69 107 SER A C 1
ATOM 913 O O . SER A 1 107 ? -17.731 -0.706 10.290 1.00 78.69 107 SER A O 1
ATOM 915 N N . VAL A 1 108 ? -15.612 -0.612 11.024 1.00 63.00 108 VAL A N 1
ATOM 916 C CA . VAL A 1 108 ? -15.487 -2.031 11.427 1.00 63.00 108 VAL A CA 1
ATOM 917 C C . VAL A 1 108 ? -15.968 -2.279 12.876 1.00 63.00 108 VAL A C 1
ATOM 919 O O . VAL A 1 108 ? -15.939 -3.405 13.359 1.00 63.00 108 VAL A O 1
ATOM 922 N N . MET A 1 109 ? -16.459 -1.243 13.564 1.00 49.44 109 MET A N 1
ATOM 923 C CA . MET A 1 109 ? -17.080 -1.306 14.898 1.00 49.44 109 MET A CA 1
ATOM 924 C C . MET A 1 109 ? -18.374 -0.514 14.918 1.00 49.44 109 MET A C 1
ATOM 926 O O . MET A 1 109 ? -19.349 -1.021 15.500 1.00 49.44 109 MET A O 1
#

Organism: Photinus pyralis (NCBI:txid7054)

pLDDT: mean 79.43, std 11.39, range [47.81, 93.06]

Radius of gyration: 15.37 Å; chains: 1; bounding box: 35×35×49 Å

Sequence (109 aa):
NLKELKWFDMENRRRLHCLRLFHSIISTKHPPPYLYNKVTFSTNVHNLNIRNKGKISPPQHNTSESEKSFSYHLPFQYNSFSPNIKNLNERPFYRECKRHLLTLQNSVM

Foldseek 3Di:
DCLVVLDDDPVLVVLLVLLLVVLCLVQPPDDPVVVVVQKAQPDDPPPDDPPQHPQIAQGDDPDPVCCPPPSHCNSVVNVVDDVVLSNDDSVSVSVVSSVVSSVVVVVVD

Secondary structure (DSSP, 8-state):
-TTTTTPPPHHHHHHHHHHHHHHHHHHSS-S-HHHHTT-EE---SSS--SSSTT-EEPPP-SSGGGGGSHHHHHHHHHHTS-HHHHTS-HHHHHHHHHHHHHHHHHH--